Protein AF-A0A934NJH5-F1 (afdb_monomer_lite)

Sequence (57 aa):
MVDNVMWEGRVTGHLGAWAGRGRRLCHRNLVIFEVRGGLICTETIYPDFASIARALA

Foldseek 3Di:
DKDKDKDWDFQCQDDVPFGRVRPIDIWIKIWDFDDDPNDTPDIDIDTPVVRVVVS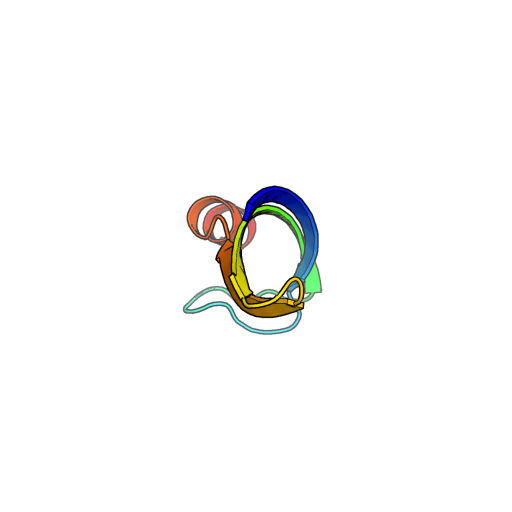RD

InterPro domains:
  IPR032710 NTF2-like domain superfamily [SSF54427] (6-56)

Structure (mmCIF, N/CA/C/O backbone):
data_AF-A0A934NJH5-F1
#
_entry.id   AF-A0A934NJH5-F1
#
loop_
_atom_site.group_PDB
_atom_site.id
_atom_site.type_symbol
_atom_site.label_atom_id
_atom_site.label_alt_id
_atom_site.label_comp_id
_atom_site.label_asym_id
_atom_site.label_entity_id
_atom_site.label_seq_id
_atom_site.pdbx_PDB_ins_code
_atom_site.Cartn_x
_atom_site.Cartn_y
_atom_site.Cartn_z
_atom_site.occupancy
_atom_site.B_iso_or_equiv
_atom_site.auth_seq_id
_atom_site.auth_comp_id
_atom_site.auth_asym_id
_atom_site.auth_atom_id
_atom_site.pdbx_PDB_model_num
ATOM 1 N N . MET A 1 1 ? -10.328 6.311 13.094 1.00 78.12 1 MET A N 1
ATOM 2 C CA . MET A 1 1 ? -9.123 7.151 13.313 1.00 78.12 1 MET A CA 1
ATOM 3 C C . MET A 1 1 ? -8.433 7.344 11.974 1.00 78.12 1 MET A C 1
ATOM 5 O O . MET A 1 1 ? -8.483 6.421 11.169 1.00 78.12 1 MET A O 1
ATOM 9 N N . VAL A 1 2 ? -7.851 8.517 11.726 1.00 79.75 2 VAL A N 1
ATOM 10 C CA . VAL A 1 2 ? -7.088 8.802 10.503 1.00 79.75 2 VAL A CA 1
ATOM 11 C C . VAL A 1 2 ? -5.645 9.079 10.894 1.00 79.75 2 VAL A C 1
ATOM 13 O O . VAL A 1 2 ? -5.420 9.898 11.783 1.00 79.75 2 VAL A O 1
ATOM 16 N N . ASP A 1 3 ? -4.703 8.411 10.234 1.00 81.44 3 ASP A N 1
ATOM 17 C CA . ASP A 1 3 ? -3.270 8.630 10.421 1.00 81.44 3 ASP A CA 1
ATOM 18 C C . ASP A 1 3 ? -2.569 8.852 9.072 1.00 81.44 3 ASP A C 1
ATOM 20 O O . ASP A 1 3 ? -2.945 8.264 8.054 1.00 81.44 3 ASP A O 1
ATOM 24 N N . ASN A 1 4 ? -1.563 9.725 9.065 1.00 78.19 4 ASN A N 1
ATOM 25 C CA . ASN A 1 4 ? -0.707 9.980 7.912 1.00 78.19 4 ASN A CA 1
ATOM 26 C C . ASN A 1 4 ? 0.713 9.562 8.264 1.00 78.19 4 ASN A C 1
ATOM 28 O O . ASN A 1 4 ? 1.404 10.251 9.013 1.00 78.19 4 ASN A O 1
ATOM 32 N N . VAL A 1 5 ? 1.165 8.464 7.667 1.00 82.38 5 VAL A N 1
ATOM 33 C CA . VAL A 1 5 ? 2.480 7.891 7.958 1.00 82.38 5 VAL A CA 1
ATOM 34 C C . VAL A 1 5 ? 3.387 7.958 6.739 1.00 82.38 5 VAL A C 1
ATOM 36 O O . VAL A 1 5 ? 2.949 7.802 5.596 1.00 82.38 5 VAL A O 1
ATOM 39 N N . MET A 1 6 ? 4.674 8.192 6.987 1.00 87.00 6 MET A N 1
ATOM 40 C CA . MET A 1 6 ? 5.719 7.994 5.988 1.00 87.00 6 MET A CA 1
ATOM 41 C C . MET A 1 6 ? 6.117 6.522 5.994 1.00 87.00 6 MET A C 1
ATOM 43 O O . MET A 1 6 ? 6.494 5.984 7.033 1.00 87.00 6 MET A O 1
ATOM 47 N N . TRP A 1 7 ? 6.030 5.879 4.835 1.00 88.00 7 TRP A N 1
ATOM 48 C CA . TRP A 1 7 ? 6.441 4.499 4.640 1.00 88.00 7 TRP A CA 1
ATOM 49 C C . TRP A 1 7 ? 7.691 4.443 3.776 1.00 88.00 7 TRP A C 1
ATOM 51 O O . TRP A 1 7 ? 7.749 5.066 2.714 1.00 88.00 7 TRP A O 1
ATOM 61 N N . GLU A 1 8 ? 8.667 3.655 4.216 1.00 90.06 8 GLU A N 1
ATOM 62 C CA . GLU A 1 8 ? 9.865 3.345 3.454 1.00 90.06 8 GLU A CA 1
ATOM 63 C C . GLU A 1 8 ? 9.927 1.845 3.178 1.00 90.06 8 GLU A C 1
ATOM 65 O O . GLU A 1 8 ? 9.770 1.020 4.078 1.00 90.06 8 GLU A O 1
ATOM 70 N N . GLY A 1 9 ? 10.220 1.483 1.934 1.00 88.31 9 GLY A N 1
ATOM 71 C CA . GLY A 1 9 ? 10.451 0.090 1.607 1.00 88.31 9 GLY A CA 1
ATOM 72 C C . GLY A 1 9 ? 11.034 -0.120 0.226 1.00 88.31 9 GLY A C 1
ATOM 73 O O . GLY A 1 9 ? 11.600 0.781 -0.394 1.00 88.31 9 GLY A O 1
ATOM 74 N N . ARG A 1 10 ? 10.954 -1.368 -0.231 1.00 91.38 10 ARG A N 1
ATOM 75 C CA . ARG A 1 10 ? 11.568 -1.839 -1.470 1.00 91.38 10 ARG A CA 1
ATOM 76 C C . ARG A 1 10 ? 10.507 -2.460 -2.365 1.00 91.38 10 ARG A C 1
ATOM 78 O O . ARG A 1 10 ? 9.829 -3.392 -1.944 1.00 91.38 10 ARG A O 1
ATOM 85 N N . VAL A 1 11 ? 10.426 -2.014 -3.616 1.00 89.75 11 VAL A N 1
ATOM 86 C CA . VAL A 1 11 ? 9.541 -2.641 -4.607 1.00 89.75 11 VAL A CA 1
ATOM 87 C C . VAL A 1 11 ? 10.308 -3.738 -5.328 1.00 89.75 11 VAL A C 1
ATOM 89 O O . VAL A 1 11 ? 11.195 -3.477 -6.139 1.00 89.75 11 VAL A O 1
ATOM 92 N N . THR A 1 12 ? 9.987 -4.985 -5.008 1.00 89.50 12 THR A N 1
ATOM 93 C CA . THR A 1 12 ? 10.634 -6.170 -5.591 1.00 89.50 12 THR A CA 1
ATOM 94 C 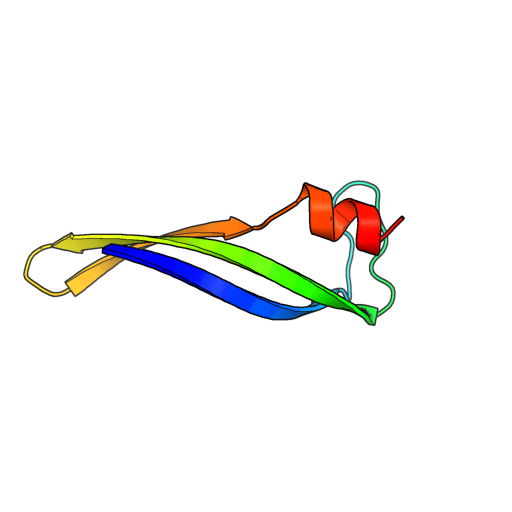C . THR A 1 12 ? 9.904 -6.706 -6.822 1.00 89.50 12 THR A C 1
ATOM 96 O O . THR A 1 12 ? 10.530 -7.364 -7.645 1.00 89.50 12 THR A O 1
ATOM 99 N N . GLY A 1 13 ? 8.611 -6.399 -6.969 1.00 87.44 13 GLY A N 1
ATOM 100 C CA . GLY A 1 13 ? 7.771 -6.832 -8.087 1.00 87.44 13 GLY A CA 1
ATOM 101 C C . GLY A 1 13 ? 7.428 -5.707 -9.061 1.00 87.44 13 GLY A C 1
ATOM 102 O O . GLY A 1 13 ? 8.242 -4.826 -9.341 1.00 87.44 13 GLY A O 1
ATOM 103 N N . HIS A 1 14 ? 6.199 -5.744 -9.568 1.00 85.56 14 HIS A N 1
ATOM 104 C CA . HIS A 1 14 ? 5.651 -4.738 -10.470 1.00 85.56 14 HIS A CA 1
ATOM 105 C C . HIS A 1 14 ? 4.527 -3.965 -9.790 1.00 85.56 14 HIS A C 1
ATOM 107 O O . HIS A 1 14 ? 3.733 -4.536 -9.044 1.00 85.56 14 HIS A O 1
ATOM 113 N N . LEU A 1 15 ? 4.449 -2.674 -10.092 1.00 82.25 15 LEU A N 1
ATOM 114 C CA . LEU A 1 15 ? 3.308 -1.840 -9.766 1.00 82.25 15 LEU A CA 1
ATOM 115 C C . LEU A 1 15 ? 2.688 -1.356 -11.072 1.00 82.25 15 LEU A C 1
ATOM 117 O O . LEU A 1 15 ? 3.224 -0.455 -11.709 1.00 82.25 15 LEU A O 1
ATOM 121 N N . GLY A 1 16 ? 1.595 -1.981 -11.512 1.00 84.44 16 GLY A N 1
ATOM 122 C CA . GLY A 1 16 ? 1.029 -1.707 -12.836 1.00 84.44 16 GLY A CA 1
ATOM 123 C C . GLY A 1 16 ? 2.080 -1.877 -13.942 1.00 84.44 16 GLY A C 1
ATOM 124 O O . GLY A 1 16 ? 2.676 -2.944 -14.073 1.00 84.44 16 GLY A O 1
ATOM 125 N N . ALA A 1 17 ? 2.330 -0.811 -14.708 1.00 85.00 17 ALA A N 1
ATOM 126 C CA . ALA A 1 17 ? 3.321 -0.797 -15.787 1.00 85.00 17 ALA A CA 1
ATOM 127 C C . ALA A 1 17 ? 4.781 -0.621 -15.313 1.00 85.00 17 ALA A C 1
ATOM 129 O O . ALA A 1 17 ? 5.704 -0.783 -16.111 1.00 85.00 17 ALA A O 1
ATOM 130 N N . TRP A 1 18 ? 5.023 -0.297 -14.038 1.00 87.38 18 TRP A N 1
ATOM 131 C CA . TRP A 1 18 ? 6.361 0.010 -13.527 1.00 87.38 18 TRP A CA 1
ATOM 132 C C . TRP A 1 18 ? 7.016 -1.202 -12.858 1.00 87.38 18 TRP A C 1
ATOM 134 O O . TRP A 1 18 ? 6.436 -1.836 -11.975 1.00 87.38 18 TRP A O 1
ATOM 144 N N . ALA A 1 19 ? 8.252 -1.519 -13.251 1.00 88.06 19 ALA A N 1
ATOM 145 C CA . ALA A 1 19 ? 9.042 -2.584 -12.636 1.00 88.06 19 ALA A CA 1
ATOM 146 C C . ALA A 1 19 ? 9.868 -2.035 -11.464 1.00 88.06 19 ALA A C 1
ATOM 148 O O . ALA A 1 19 ? 10.711 -1.159 -11.646 1.00 88.06 19 ALA A O 1
ATOM 149 N N . GLY A 1 20 ? 9.674 -2.588 -10.267 1.00 88.25 20 GLY A N 1
ATOM 150 C CA . GLY A 1 20 ? 10.362 -2.145 -9.058 1.00 88.25 20 GLY A CA 1
ATOM 151 C C . GLY A 1 20 ? 11.859 -2.436 -9.060 1.00 88.25 20 GLY A C 1
ATOM 152 O O . GLY A 1 20 ? 12.640 -1.598 -8.622 1.00 88.25 20 GLY A O 1
ATOM 153 N N . ARG A 1 21 ? 12.277 -3.610 -9.560 1.00 89.62 21 ARG A N 1
ATOM 154 C CA . ARG A 1 21 ? 13.689 -4.057 -9.640 1.00 89.62 21 ARG A CA 1
ATOM 155 C C . ARG A 1 21 ? 14.489 -3.873 -8.336 1.00 89.62 21 ARG A C 1
ATOM 157 O O . ARG A 1 21 ? 15.695 -3.651 -8.364 1.00 89.62 21 ARG A O 1
ATOM 164 N N . GLY A 1 22 ? 13.826 -3.939 -7.183 1.00 89.31 22 GLY A N 1
ATOM 165 C CA . GLY A 1 22 ? 14.458 -3.728 -5.882 1.00 89.31 22 GLY A CA 1
ATOM 166 C C . GLY A 1 22 ? 14.758 -2.262 -5.544 1.00 89.31 22 GLY A C 1
ATOM 167 O O . GLY A 1 22 ? 15.490 -2.015 -4.582 1.00 89.31 22 GLY A O 1
ATOM 168 N N . ARG A 1 23 ? 14.198 -1.289 -6.280 1.00 89.44 23 ARG A N 1
ATOM 169 C CA . ARG A 1 23 ? 14.298 0.142 -5.954 1.00 89.44 23 ARG A CA 1
ATOM 170 C C . ARG A 1 23 ? 13.701 0.396 -4.571 1.00 89.44 23 ARG A C 1
ATOM 172 O O . ARG A 1 23 ? 12.616 -0.096 -4.243 1.00 89.44 23 ARG A O 1
ATOM 179 N N . ARG A 1 24 ? 14.432 1.163 -3.761 1.00 91.88 24 ARG A N 1
ATOM 180 C CA . ARG A 1 24 ? 13.918 1.713 -2.504 1.00 91.88 24 ARG A CA 1
ATOM 181 C C . ARG A 1 24 ? 13.085 2.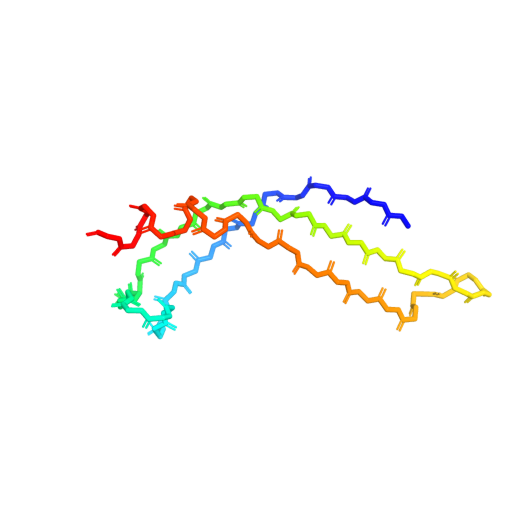945 -2.812 1.00 91.88 24 ARG A C 1
ATOM 183 O O . ARG A 1 24 ? 13.467 3.736 -3.671 1.00 91.88 24 ARG A O 1
ATOM 190 N N . LEU A 1 25 ? 11.980 3.106 -2.103 1.00 92.00 25 LEU A N 1
ATOM 191 C CA . LEU A 1 25 ? 11.155 4.297 -2.191 1.00 92.00 25 LEU A CA 1
ATOM 192 C C . LEU A 1 25 ? 10.563 4.651 -0.834 1.00 92.00 25 LEU A C 1
ATOM 194 O O . LEU A 1 25 ? 10.412 3.797 0.040 1.00 92.00 25 LEU A O 1
ATOM 198 N N . CYS A 1 26 ? 10.256 5.933 -0.692 1.00 92.94 26 CYS A N 1
ATOM 199 C CA . CYS A 1 26 ? 9.630 6.504 0.483 1.00 92.94 26 CYS A CA 1
ATOM 200 C C . CYS A 1 26 ? 8.412 7.314 0.028 1.00 92.94 26 CYS A C 1
ATOM 202 O O . CYS 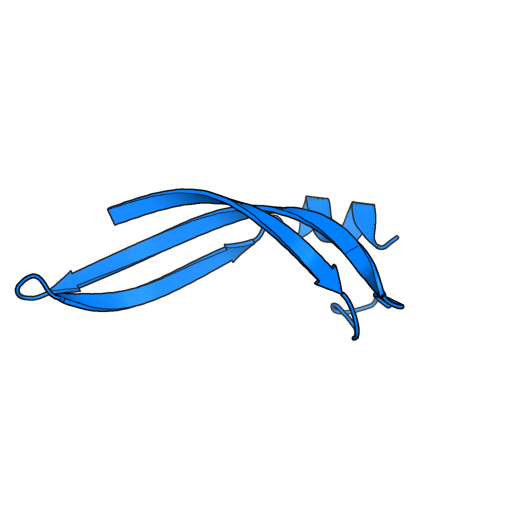A 1 26 ? 8.526 8.147 -0.875 1.00 92.94 26 CYS A O 1
ATOM 204 N N . HIS A 1 27 ? 7.239 7.038 0.594 1.00 92.12 27 HIS A N 1
ATOM 205 C CA . HIS A 1 27 ? 5.992 7.715 0.238 1.00 92.12 27 HIS A CA 1
ATOM 206 C C . HIS A 1 27 ? 5.067 7.859 1.442 1.00 92.12 27 HIS A C 1
ATOM 208 O O . HIS A 1 27 ? 5.243 7.212 2.471 1.00 92.12 27 HIS A O 1
ATOM 214 N N . ARG A 1 28 ? 4.054 8.715 1.300 1.00 93.25 28 ARG A N 1
ATOM 215 C CA . ARG A 1 28 ? 2.998 8.865 2.301 1.00 93.25 28 ARG A CA 1
ATOM 216 C C . ARG A 1 28 ? 1.921 7.805 2.112 1.00 93.25 28 ARG A C 1
ATOM 218 O O . ARG A 1 28 ? 1.601 7.446 0.974 1.00 93.25 28 ARG A O 1
ATOM 225 N N . ASN A 1 29 ? 1.343 7.384 3.230 1.00 93.50 29 ASN A N 1
ATOM 226 C CA . ASN A 1 29 ? 0.113 6.611 3.303 1.00 93.50 29 ASN A CA 1
ATOM 227 C C . ASN A 1 29 ? -0.902 7.361 4.156 1.00 93.50 29 ASN A C 1
ATOM 229 O O . ASN A 1 29 ? -0.581 7.789 5.265 1.00 93.50 29 ASN A O 1
ATOM 233 N N . LEU A 1 30 ? -2.127 7.458 3.652 1.00 92.50 30 LEU A N 1
ATOM 234 C CA . LEU A 1 30 ? -3.292 7.755 4.470 1.00 92.50 30 LEU A CA 1
ATOM 235 C C . LEU A 1 30 ? -3.873 6.424 4.944 1.00 92.50 30 LEU A C 1
ATOM 237 O O . LEU A 1 30 ? -4.258 5.593 4.120 1.00 92.50 30 LEU A O 1
ATOM 241 N N . VAL A 1 31 ? -3.943 6.224 6.256 1.00 94.38 31 VAL A N 1
ATOM 242 C CA . VAL A 1 31 ? -4.525 5.018 6.849 1.00 94.38 31 VAL A CA 1
ATOM 243 C C . VAL A 1 31 ? -5.804 5.390 7.583 1.00 94.38 31 VAL A C 1
ATOM 245 O O . VAL A 1 31 ? -5.826 6.295 8.420 1.00 94.38 31 VAL A O 1
ATOM 248 N N . ILE A 1 32 ? -6.890 4.701 7.242 1.00 94.00 32 ILE A N 1
ATOM 249 C CA . ILE A 1 32 ? -8.200 4.872 7.864 1.00 94.00 32 ILE A CA 1
ATOM 250 C C . ILE A 1 32 ? -8.538 3.599 8.630 1.00 94.00 32 ILE A C 1
ATOM 252 O O . ILE A 1 32 ? -8.635 2.519 8.048 1.00 94.00 32 ILE A O 1
ATOM 256 N N . PHE A 1 33 ? -8.754 3.756 9.934 1.00 95.75 33 PHE A N 1
ATOM 257 C CA . PHE A 1 33 ? -9.183 2.682 10.822 1.00 95.75 33 PHE A CA 1
ATOM 258 C C . PHE A 1 33 ? -10.655 2.830 11.182 1.00 95.75 33 PHE A C 1
ATOM 260 O O . PHE A 1 33 ? -11.074 3.884 11.688 1.00 95.75 33 PHE A O 1
ATOM 267 N N . GLU A 1 34 ? -11.407 1.750 11.006 1.00 96.62 34 GLU A N 1
ATOM 268 C CA . GLU A 1 34 ? -12.739 1.591 11.573 1.00 96.62 34 GLU A CA 1
ATOM 269 C C . GLU A 1 34 ? -12.634 0.881 12.926 1.00 96.62 34 GLU A C 1
ATOM 271 O O . GLU A 1 34 ? -12.022 -0.183 13.035 1.00 96.62 34 GLU A O 1
ATOM 276 N N . VAL A 1 35 ? -13.220 1.485 13.964 1.00 95.62 35 VAL A N 1
ATOM 277 C CA . VAL A 1 35 ? -13.172 0.966 15.335 1.00 95.62 35 VAL A CA 1
ATOM 278 C C . VAL A 1 35 ? -14.584 0.665 15.815 1.00 95.62 35 VAL A C 1
ATOM 280 O O . VAL A 1 35 ? -15.454 1.535 15.777 1.00 95.62 35 VAL A O 1
ATOM 283 N N . ARG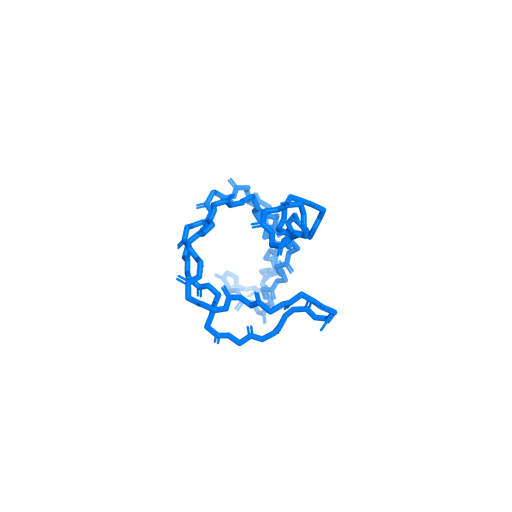 A 1 36 ? -14.805 -0.556 16.308 1.00 96.25 36 ARG A N 1
ATOM 284 C CA . ARG A 1 36 ? -16.078 -1.006 16.891 1.00 96.25 36 ARG A CA 1
ATOM 285 C C . ARG A 1 36 ? -15.803 -1.718 18.209 1.00 96.25 36 ARG A C 1
ATOM 287 O O . ARG A 1 36 ? -14.961 -2.606 18.271 1.00 96.25 36 ARG A O 1
ATOM 294 N N . GLY A 1 37 ? -16.483 -1.303 19.279 1.00 95.62 37 GLY A N 1
ATOM 295 C CA . GLY A 1 37 ? -16.277 -1.884 20.613 1.00 95.62 37 GLY A CA 1
ATOM 296 C C . GLY A 1 37 ? -14.842 -1.747 21.143 1.00 95.62 37 GLY A C 1
ATOM 297 O O . GLY A 1 37 ? -14.385 -2.609 21.881 1.00 95.62 37 GLY A O 1
ATOM 298 N N . GLY A 1 38 ? -14.111 -0.702 20.734 1.00 94.62 38 GLY A N 1
ATOM 299 C CA . GLY A 1 38 ? -12.713 -0.485 21.128 1.00 94.62 38 GLY A CA 1
ATOM 300 C C . GLY A 1 38 ? -11.677 -1.305 20.348 1.00 94.62 38 GLY A C 1
ATOM 301 O O . GLY A 1 38 ? -10.488 -1.169 20.617 1.00 94.62 38 GLY A O 1
ATOM 302 N N . LEU A 1 39 ? -12.096 -2.114 19.369 1.00 94.12 39 LEU A N 1
ATOM 303 C CA . LEU A 1 39 ? -11.211 -2.912 18.517 1.00 94.12 39 LEU A CA 1
ATOM 304 C C . LEU A 1 39 ? -11.188 -2.370 17.086 1.00 94.12 39 LEU A C 1
ATOM 306 O O . LEU A 1 39 ? -12.205 -1.889 16.583 1.00 94.12 39 LEU A O 1
ATOM 310 N N . ILE A 1 40 ? -10.036 -2.481 16.419 1.00 95.06 40 ILE A N 1
ATOM 311 C CA . ILE A 1 40 ? -9.902 -2.185 14.988 1.00 95.06 40 ILE A CA 1
ATOM 312 C C . ILE A 1 40 ? -10.545 -3.336 14.214 1.00 95.06 40 ILE A C 1
ATOM 314 O O . ILE A 1 40 ? -10.072 -4.467 14.286 1.00 95.06 40 ILE A O 1
ATOM 318 N N . CYS A 1 41 ? -11.626 -3.055 13.489 1.00 96.12 41 CYS A N 1
ATOM 319 C CA . CYS A 1 41 ? -12.295 -4.051 12.652 1.00 96.12 41 CYS A CA 1
ATOM 320 C C . CYS A 1 41 ? -11.873 -3.963 11.183 1.00 96.12 41 CYS A C 1
ATOM 322 O O . CYS A 1 41 ? -11.865 -4.980 10.494 1.00 96.12 41 CYS A O 1
ATOM 324 N N . THR A 1 42 ? -11.498 -2.766 10.723 1.00 96.75 42 THR A N 1
ATOM 325 C CA . THR A 1 42 ? -11.083 -2.517 9.340 1.00 96.75 42 THR A CA 1
ATOM 326 C C . THR A 1 42 ? -9.891 -1.568 9.322 1.00 96.75 42 THR A C 1
ATOM 328 O O . THR A 1 42 ? -9.898 -0.543 10.006 1.00 96.75 42 THR A O 1
ATOM 331 N N . GLU A 1 43 ? -8.904 -1.878 8.489 1.00 95.25 43 GLU A N 1
ATOM 332 C CA . GLU A 1 43 ? -7.803 -0.991 8.122 1.00 95.25 43 GLU A CA 1
ATOM 333 C C . GLU A 1 43 ? -7.842 -0.782 6.606 1.00 95.25 43 GLU A C 1
ATOM 335 O O . GLU A 1 43 ? -7.886 -1.739 5.835 1.00 95.25 43 GLU A O 1
ATOM 340 N N . THR A 1 44 ? -7.868 0.474 6.163 1.00 96.00 44 THR A N 1
ATOM 341 C CA . THR A 1 44 ? -7.792 0.829 4.740 1.00 96.00 44 THR A CA 1
ATOM 342 C C . THR A 1 44 ? -6.607 1.749 4.508 1.00 96.00 44 THR A C 1
ATOM 344 O O . THR A 1 44 ? -6.502 2.796 5.144 1.00 96.00 44 THR A O 1
ATOM 347 N N . ILE A 1 45 ? -5.729 1.368 3.582 1.00 93.12 45 ILE A N 1
ATOM 348 C CA . ILE A 1 45 ? -4.484 2.079 3.284 1.00 93.12 45 ILE A CA 1
ATOM 349 C C . ILE A 1 45 ? -4.587 2.700 1.891 1.00 93.12 45 ILE A C 1
ATOM 351 O O . ILE A 1 45 ? -4.813 2.002 0.904 1.00 93.12 45 ILE A O 1
ATOM 355 N N . TYR A 1 46 ? -4.365 4.007 1.811 1.00 93.38 46 TYR A N 1
ATOM 356 C CA . TYR A 1 46 ? -4.315 4.775 0.572 1.00 93.38 46 TYR A CA 1
ATOM 357 C C . TYR A 1 46 ? -2.887 5.294 0.363 1.00 93.38 46 TYR A C 1
ATOM 359 O O . TYR A 1 46 ? -2.512 6.317 0.949 1.00 93.38 46 TYR A O 1
ATOM 367 N N . PRO A 1 47 ? -2.061 4.597 -0.433 1.00 91.06 47 PRO A N 1
ATOM 368 C CA . PRO A 1 47 ? -0.711 5.050 -0.727 1.00 91.06 47 PRO A CA 1
ATOM 369 C C . PRO A 1 47 ? -0.706 6.185 -1.757 1.00 91.06 47 PRO A C 1
ATOM 371 O O . PRO A 1 47 ? -1.544 6.234 -2.660 1.00 91.06 47 PRO A O 1
ATOM 374 N N . ASP A 1 48 ? 0.280 7.081 -1.661 1.00 92.25 48 ASP A N 1
ATOM 375 C CA . ASP A 1 48 ? 0.547 8.117 -2.668 1.00 92.25 48 ASP A CA 1
ATOM 376 C C . ASP A 1 48 ? 1.103 7.489 -3.964 1.00 92.25 48 ASP A C 1
ATOM 378 O O . ASP A 1 48 ? 2.304 7.520 -4.252 1.00 92.25 48 ASP A O 1
ATOM 382 N N . PHE A 1 49 ? 0.207 6.886 -4.752 1.00 89.25 49 PHE A N 1
ATOM 383 C CA . PHE A 1 49 ? 0.536 6.207 -6.005 1.00 89.25 49 PHE A CA 1
ATOM 384 C C . PHE A 1 49 ? 1.228 7.119 -7.016 1.00 89.25 49 PHE A C 1
ATOM 386 O O . PHE A 1 49 ? 2.080 6.648 -7.764 1.00 89.25 49 PHE A O 1
ATOM 393 N N . ALA A 1 50 ? 0.909 8.415 -7.035 1.00 90.31 50 ALA A N 1
ATOM 394 C CA . ALA A 1 50 ? 1.563 9.363 -7.929 1.00 90.31 50 ALA A CA 1
ATOM 395 C C . ALA A 1 50 ? 3.044 9.536 -7.562 1.00 90.31 50 ALA A C 1
ATOM 397 O O . ALA A 1 50 ? 3.907 9.529 -8.442 1.00 90.31 50 ALA A O 1
ATOM 398 N N . SER A 1 51 ? 3.357 9.652 -6.267 1.00 90.31 51 SER A N 1
ATOM 399 C CA . SER A 1 51 ? 4.742 9.678 -5.792 1.00 90.31 51 SER A CA 1
ATOM 400 C C . SER A 1 51 ? 5.483 8.385 -6.133 1.00 90.31 51 SER A C 1
ATOM 402 O O . SER A 1 51 ? 6.583 8.435 -6.685 1.00 90.31 51 SER A O 1
ATOM 404 N N . ILE A 1 52 ? 4.853 7.232 -5.890 1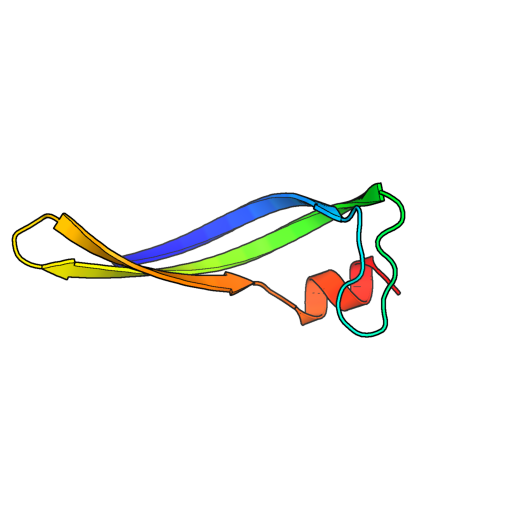.00 90.88 52 ILE A N 1
ATOM 405 C CA . ILE A 1 52 ? 5.444 5.921 -6.187 1.00 90.88 52 ILE A CA 1
ATOM 406 C C . ILE A 1 52 ? 5.711 5.762 -7.688 1.00 90.88 52 ILE A C 1
ATOM 408 O O . ILE A 1 52 ? 6.813 5.384 -8.073 1.00 90.88 52 ILE A O 1
ATOM 412 N N . ALA A 1 53 ? 4.740 6.087 -8.543 1.00 89.69 53 ALA A N 1
ATOM 413 C CA . ALA A 1 53 ? 4.881 5.992 -9.992 1.00 89.69 53 ALA A CA 1
ATOM 414 C C . ALA A 1 53 ? 6.016 6.885 -10.509 1.00 89.69 53 ALA A C 1
ATOM 416 O O . ALA A 1 53 ? 6.847 6.421 -11.282 1.00 89.69 53 ALA A O 1
ATOM 417 N N . ARG A 1 54 ? 6.124 8.134 -10.028 1.00 89.38 54 ARG A N 1
ATOM 418 C CA . ARG A 1 54 ? 7.264 9.012 -10.359 1.00 89.38 54 ARG A CA 1
ATOM 419 C C . ARG A 1 54 ? 8.599 8.442 -9.888 1.00 89.38 54 ARG A C 1
ATOM 421 O O . ARG A 1 54 ? 9.599 8.604 -10.573 1.00 89.38 54 ARG A O 1
ATOM 428 N N . ALA A 1 55 ? 8.617 7.786 -8.731 1.00 88.81 55 ALA A N 1
ATOM 429 C CA . ALA A 1 55 ? 9.814 7.157 -8.189 1.00 88.81 55 ALA A CA 1
ATOM 430 C C . ALA A 1 55 ? 10.178 5.834 -8.879 1.00 88.81 55 ALA A C 1
ATOM 432 O O . ALA A 1 55 ? 11.268 5.330 -8.619 1.00 88.81 55 ALA A O 1
ATOM 433 N N . LEU A 1 56 ? 9.296 5.258 -9.704 1.00 87.94 56 LEU A N 1
ATOM 434 C CA . LEU A 1 56 ? 9.514 3.999 -10.424 1.00 87.94 56 LEU A CA 1
ATOM 435 C C . LEU A 1 56 ? 9.598 4.150 -11.949 1.00 87.94 56 LEU A C 1
ATOM 437 O O . LEU A 1 56 ? 10.095 3.227 -12.599 1.00 87.94 56 LEU A O 1
ATOM 441 N N . ALA A 1 57 ? 9.153 5.282 -12.500 1.00 85.06 57 ALA A N 1
ATOM 442 C CA . ALA A 1 57 ? 9.528 5.736 -13.837 1.00 85.06 57 ALA A CA 1
ATOM 443 C C . ALA A 1 57 ? 11.059 5.871 -13.964 1.00 85.06 57 ALA A C 1
ATOM 445 O O . ALA A 1 57 ? 11.534 5.728 -15.108 1.00 85.06 57 ALA A O 1
#

pLDDT: mean 90.11, std 4.64, range [78.12, 96.75]

Secondary structure (DSSP, 8-state):
-EEEEEEEEEE-SEETTEE-TTEEEEEEEEEEEEEETTEEEEEEEEE-HHHHHHHH-

Organism: NCBI:txid3127014

Radius of gyration: 13.87 Å; chains: 1; bounding box: 31×17×37 Å